Protein AF-A0A925JRZ3-F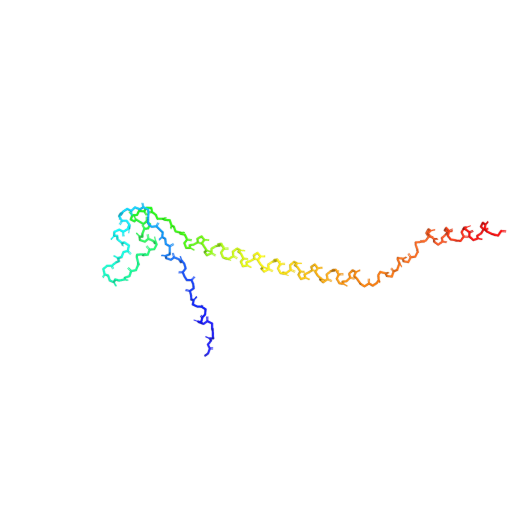1 (afdb_monomer)

Sequence (106 aa):
MPIVGIAGEVDFSNQYFPLSRQVSDRMRLPDGGTLTLEKAREIGPVFAWGSFVTVLINFLILAFIIFLLVRAMNRLTQRKAASPAIPPAPTKEEVLLTEIRDALRR

Foldseek 3Di:
DDPVCPVPPLDLQQDKAQPDPQLVVPQQPPVRDGDRPVNSVVRHDIGSCSVVVVVVVVVVVVVVVVVVVVVVVVVVVVVVVPPPPPPPDQDPVSVVVVVVVVVVVD

Structure (mmCIF, N/CA/C/O backbone):
data_AF-A0A925JRZ3-F1
#
_entry.id   AF-A0A925JRZ3-F1
#
loop_
_atom_site.group_PDB
_atom_site.id
_atom_site.type_symbol
_atom_site.label_atom_id
_atom_site.label_alt_id
_atom_site.label_comp_id
_atom_site.label_asym_id
_atom_site.label_entity_id
_atom_site.label_seq_id
_atom_site.pdbx_PDB_ins_code
_atom_site.Cartn_x
_atom_site.Cartn_y
_atom_site.Cartn_z
_atom_site.occupancy
_atom_site.B_iso_or_equiv
_atom_site.auth_seq_id
_atom_site.auth_comp_id
_atom_site.auth_asym_id
_atom_site.auth_atom_id
_atom_site.pdbx_PDB_model_num
ATOM 1 N N . MET A 1 1 ? 5.264 -28.169 6.926 1.00 65.50 1 MET A N 1
ATOM 2 C CA . MET A 1 1 ? 4.046 -27.338 6.826 1.00 65.50 1 MET A CA 1
ATOM 3 C C . MET A 1 1 ? 4.411 -25.906 7.184 1.00 65.50 1 MET A C 1
ATOM 5 O O . MET A 1 1 ? 4.683 -25.652 8.351 1.00 65.50 1 MET A O 1
ATOM 9 N N . PRO A 1 2 ? 4.471 -24.996 6.204 1.00 54.69 2 PRO A N 1
ATOM 10 C CA . PRO A 1 2 ? 3.870 -23.692 6.457 1.00 54.69 2 PRO A CA 1
ATOM 11 C C . PRO A 1 2 ? 3.077 -23.209 5.238 1.00 54.69 2 PRO A C 1
ATOM 13 O O . PRO A 1 2 ? 3.594 -23.058 4.137 1.00 54.69 2 PRO A O 1
ATOM 16 N N . ILE A 1 3 ? 1.801 -22.929 5.471 1.00 60.16 3 ILE A N 1
ATOM 17 C CA . ILE A 1 3 ? 0.786 -22.496 4.495 1.00 60.16 3 ILE A CA 1
ATOM 18 C C . ILE A 1 3 ? 1.015 -21.020 4.074 1.00 60.16 3 ILE A C 1
ATOM 20 O O . ILE A 1 3 ? 0.189 -20.394 3.425 1.00 60.16 3 ILE A O 1
ATOM 24 N N . VAL A 1 4 ? 2.171 -20.444 4.419 1.00 53.97 4 VAL A N 1
ATOM 25 C CA . VAL A 1 4 ? 2.501 -19.028 4.190 1.00 53.97 4 VAL A CA 1
ATOM 26 C C . VAL A 1 4 ? 2.970 -18.770 2.747 1.00 53.97 4 VAL A C 1
ATOM 28 O O . VAL A 1 4 ? 2.966 -17.632 2.304 1.00 53.97 4 VAL A O 1
ATOM 31 N N . GLY A 1 5 ? 3.298 -19.813 1.973 1.00 46.81 5 GLY A N 1
ATOM 32 C CA . GLY A 1 5 ? 3.753 -19.682 0.579 1.00 46.81 5 GLY A CA 1
ATOM 33 C C . GLY A 1 5 ? 2.655 -19.606 -0.493 1.00 46.81 5 GLY A C 1
ATOM 34 O O . GLY A 1 5 ? 2.981 -19.532 -1.671 1.00 46.81 5 GLY A O 1
ATOM 35 N N . ILE A 1 6 ? 1.367 -19.666 -0.128 1.00 52.44 6 ILE A N 1
ATOM 36 C CA . ILE A 1 6 ? 0.256 -19.657 -1.108 1.00 52.44 6 ILE A CA 1
ATOM 37 C C . ILE A 1 6 ? -0.182 -18.225 -1.465 1.00 52.44 6 ILE A C 1
ATOM 39 O O . ILE A 1 6 ? -0.755 -17.994 -2.528 1.00 52.44 6 ILE A O 1
ATOM 43 N N . ALA A 1 7 ? 0.145 -17.238 -0.630 1.00 54.50 7 ALA A N 1
ATOM 44 C CA . ALA A 1 7 ? 0.070 -15.831 -1.002 1.00 54.50 7 ALA A CA 1
ATOM 45 C C . ALA A 1 7 ? 1.421 -15.456 -1.613 1.00 54.50 7 ALA A C 1
ATOM 47 O O . ALA A 1 7 ? 2.325 -15.036 -0.897 1.00 54.50 7 ALA A O 1
ATOM 48 N N . GLY A 1 8 ? 1.567 -15.737 -2.911 1.00 49.97 8 GLY A N 1
ATOM 49 C CA . GLY A 1 8 ? 2.794 -15.537 -3.675 1.00 49.97 8 GLY A CA 1
ATOM 50 C C . GLY A 1 8 ? 3.495 -14.232 -3.320 1.00 49.97 8 GLY A C 1
ATOM 51 O O . GLY A 1 8 ? 2.842 -13.215 -3.105 1.00 49.97 8 GLY A O 1
ATOM 52 N N . GLU A 1 9 ? 4.817 -14.298 -3.235 1.00 60.12 9 GLU A N 1
ATOM 53 C CA . GLU A 1 9 ? 5.713 -13.161 -3.072 1.00 60.12 9 GLU A CA 1
ATOM 54 C C . GLU A 1 9 ? 5.342 -12.096 -4.111 1.00 60.12 9 GLU A C 1
ATOM 56 O O . GLU A 1 9 ? 5.678 -12.198 -5.291 1.00 60.12 9 GLU A O 1
ATOM 61 N N . VAL A 1 10 ? 4.521 -11.128 -3.696 1.00 64.44 10 VAL A N 1
ATOM 62 C CA . VAL A 1 10 ? 4.054 -10.057 -4.567 1.00 64.44 10 VAL A CA 1
ATOM 63 C C . VAL A 1 10 ? 5.212 -9.072 -4.704 1.00 64.44 10 VAL A C 1
ATOM 65 O O . VAL A 1 10 ? 5.263 -8.041 -4.035 1.00 64.44 10 VAL A O 1
ATOM 68 N N . ASP A 1 11 ? 6.188 -9.440 -5.530 1.00 71.75 11 ASP A N 1
ATOM 69 C CA . ASP A 1 11 ? 7.375 -8.639 -5.786 1.00 71.75 11 ASP A CA 1
ATOM 70 C C . ASP A 1 11 ? 7.123 -7.670 -6.947 1.00 71.75 11 ASP A C 1
ATOM 72 O O . ASP A 1 11 ? 7.212 -8.002 -8.131 1.00 71.75 11 ASP A O 1
ATOM 76 N N . PHE A 1 12 ? 6.787 -6.433 -6.589 1.00 75.19 12 PHE A N 1
ATOM 77 C CA . PHE A 1 12 ? 6.673 -5.325 -7.534 1.00 75.19 12 PHE A CA 1
ATOM 78 C C . PHE A 1 12 ? 8.013 -4.607 -7.762 1.00 75.19 12 PHE A C 1
ATOM 80 O O . PHE A 1 12 ? 8.067 -3.639 -8.520 1.00 75.19 12 PHE A O 1
ATOM 87 N N . SER A 1 13 ? 9.112 -5.051 -7.140 1.00 76.50 13 SER A N 1
ATOM 88 C CA . SER A 1 13 ? 10.400 -4.351 -7.178 1.00 76.50 13 SER A CA 1
ATOM 89 C C . SER A 1 13 ? 10.954 -4.213 -8.590 1.00 76.50 13 SER A C 1
ATOM 91 O O . SER A 1 13 ? 11.585 -3.210 -8.890 1.00 76.50 13 SER A O 1
ATOM 93 N N . ASN A 1 14 ? 10.661 -5.157 -9.491 1.00 76.94 14 ASN A N 1
ATOM 94 C CA . ASN A 1 14 ? 11.163 -5.129 -10.865 1.00 76.94 14 ASN A CA 1
ATOM 95 C C . ASN A 1 14 ? 10.151 -4.610 -11.905 1.00 76.94 14 ASN A C 1
ATOM 97 O O . ASN A 1 14 ? 10.327 -4.817 -13.105 1.00 76.94 14 ASN A O 1
ATOM 101 N N . GLN A 1 15 ? 9.089 -3.926 -11.463 1.00 83.12 15 GLN A N 1
ATOM 102 C CA . GLN A 1 15 ? 8.091 -3.327 -12.349 1.00 83.12 15 GLN A CA 1
ATOM 103 C C . GLN A 1 15 ? 8.393 -1.854 -12.621 1.00 83.12 15 GLN A C 1
ATOM 105 O O . GLN A 1 15 ? 8.296 -0.981 -11.752 1.00 83.12 15 GLN A O 1
ATOM 110 N N . TYR A 1 16 ? 8.734 -1.571 -13.871 1.00 81.75 16 TYR A N 1
ATOM 111 C CA . TYR A 1 16 ? 8.999 -0.226 -14.349 1.00 81.75 16 TYR A CA 1
ATOM 112 C C . TYR A 1 16 ? 8.542 -0.063 -15.792 1.00 81.75 16 TYR A C 1
ATOM 114 O O . TYR A 1 16 ? 8.421 -1.025 -16.548 1.00 81.75 16 TYR A O 1
ATOM 122 N N . PHE A 1 17 ? 8.283 1.184 -16.164 1.00 83.62 17 PHE A N 1
ATOM 123 C CA . PHE A 1 17 ? 7.968 1.575 -17.524 1.00 83.62 17 PHE A CA 1
ATOM 124 C C . PHE A 1 17 ? 9.188 2.287 -18.132 1.00 83.62 17 PHE A C 1
ATOM 126 O O . PHE A 1 17 ? 9.626 3.307 -17.585 1.00 83.62 17 PHE A O 1
ATOM 133 N N . PRO A 1 18 ? 9.788 1.762 -19.212 1.00 83.75 18 PRO A N 1
ATOM 134 C CA . PRO A 1 18 ? 10.935 2.397 -19.848 1.00 83.75 18 PRO A CA 1
ATOM 135 C C . PRO A 1 18 ? 10.502 3.658 -20.601 1.00 83.75 18 PRO A C 1
ATOM 137 O O . PRO A 1 18 ? 9.542 3.625 -21.367 1.00 83.75 18 PRO A O 1
ATOM 140 N N . LEU A 1 19 ? 11.216 4.771 -20.406 1.00 83.12 19 LEU A N 1
ATOM 141 C CA . LEU A 1 19 ? 10.906 6.042 -21.076 1.00 83.12 19 LEU A CA 1
ATOM 142 C C . LEU A 1 19 ? 11.828 6.328 -22.270 1.00 83.12 19 LEU A C 1
ATOM 144 O O . LEU A 1 19 ? 11.549 7.233 -23.054 1.00 83.12 19 LEU A O 1
ATOM 148 N N . SER A 1 20 ? 12.915 5.568 -22.432 1.00 78.25 20 SER A N 1
ATOM 149 C CA . SER A 1 20 ? 13.841 5.694 -23.559 1.00 78.25 20 SER A CA 1
ATOM 150 C C . SER A 1 20 ? 13.850 4.437 -24.431 1.00 78.25 20 SER A C 1
ATOM 152 O O . SER A 1 20 ? 13.804 3.317 -23.919 1.00 78.25 20 SER A O 1
ATOM 154 N N . ARG A 1 21 ? 13.986 4.621 -25.756 1.00 73.88 21 ARG A N 1
ATOM 155 C CA . ARG A 1 21 ? 14.100 3.509 -26.724 1.00 73.88 21 ARG A CA 1
ATOM 156 C C . ARG A 1 21 ? 15.256 2.561 -26.395 1.00 73.88 21 ARG A C 1
ATOM 158 O O . ARG A 1 21 ? 15.118 1.358 -26.543 1.00 73.88 21 ARG A O 1
ATOM 165 N N . GLN A 1 22 ? 16.357 3.093 -25.860 1.00 73.81 22 GLN A N 1
ATOM 166 C CA . GLN A 1 22 ? 17.520 2.292 -25.464 1.00 73.81 22 GLN A CA 1
ATOM 167 C C . GLN A 1 22 ? 17.209 1.293 -24.341 1.00 73.81 22 GLN A C 1
ATOM 169 O O . GLN A 1 22 ? 17.777 0.203 -24.324 1.00 73.81 22 GLN A O 1
ATOM 174 N N . VAL A 1 23 ? 16.305 1.640 -23.419 1.00 71.75 23 VAL A N 1
ATOM 175 C CA . VAL A 1 23 ? 15.852 0.722 -22.365 1.00 71.75 23 VAL A CA 1
ATOM 176 C C . VAL A 1 23 ? 14.783 -0.228 -22.909 1.00 71.75 23 VAL A C 1
ATOM 178 O O . VAL A 1 23 ? 14.814 -1.410 -22.586 1.00 71.75 23 VAL A O 1
ATOM 181 N N . SER A 1 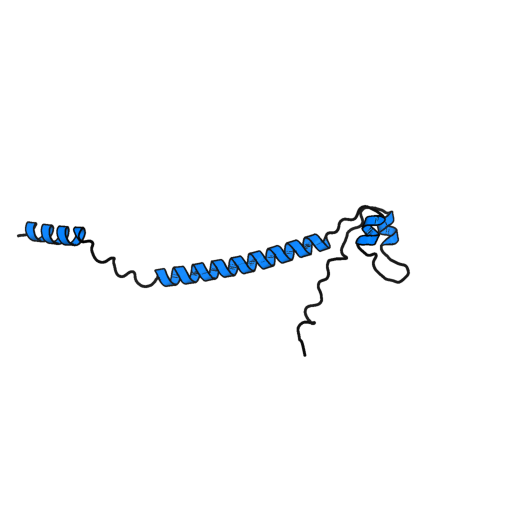24 ? 13.877 0.246 -23.772 1.00 71.62 24 SER A N 1
ATOM 182 C CA . SER A 1 24 ? 12.839 -0.584 -24.408 1.00 71.62 24 SER A CA 1
ATOM 183 C C . SER A 1 24 ? 13.435 -1.734 -25.225 1.00 71.62 24 SER A C 1
ATOM 185 O O . SER A 1 24 ? 13.024 -2.882 -25.068 1.00 71.62 24 SER A O 1
ATOM 187 N N . ASP A 1 25 ? 14.444 -1.436 -26.043 1.00 73.19 25 ASP A N 1
ATOM 188 C CA . ASP A 1 25 ? 15.083 -2.405 -26.940 1.00 73.19 25 ASP A CA 1
ATOM 189 C C . ASP A 1 25 ? 15.923 -3.438 -26.170 1.00 73.19 25 ASP A C 1
ATOM 191 O O . ASP A 1 25 ? 16.129 -4.555 -26.639 1.00 73.19 25 ASP A O 1
ATOM 195 N N . ARG A 1 26 ? 16.381 -3.087 -24.960 1.00 70.25 26 ARG A N 1
ATOM 196 C CA . ARG A 1 26 ? 17.150 -3.968 -24.063 1.00 70.25 26 ARG A CA 1
ATOM 197 C C . ARG A 1 26 ? 16.330 -4.556 -22.914 1.00 70.25 26 ARG A C 1
ATOM 199 O O . ARG A 1 26 ? 16.887 -5.238 -22.056 1.00 70.25 26 ARG A O 1
ATOM 206 N N . MET A 1 27 ? 15.018 -4.318 -22.898 1.00 66.56 27 MET A N 1
ATOM 207 C CA . MET A 1 27 ? 14.110 -4.775 -21.841 1.00 66.56 27 MET A CA 1
ATOM 208 C C . MET A 1 27 ? 14.043 -6.308 -21.764 1.00 66.56 27 MET A C 1
ATOM 210 O O . MET A 1 27 ? 13.896 -6.875 -20.679 1.00 66.56 27 MET A O 1
ATOM 214 N N . ARG A 1 28 ? 14.156 -6.981 -22.916 1.00 66.12 28 ARG A N 1
ATOM 215 C CA . ARG A 1 28 ? 14.159 -8.440 -23.024 1.00 66.12 28 ARG A CA 1
ATOM 216 C C . ARG A 1 28 ? 15.587 -8.921 -23.229 1.00 66.12 28 ARG A C 1
ATOM 218 O O . ARG A 1 28 ? 16.186 -8.658 -24.270 1.00 66.12 28 ARG A O 1
ATOM 225 N N . LEU A 1 29 ? 16.130 -9.611 -22.230 1.00 63.44 29 LEU A N 1
ATOM 226 C CA . LEU A 1 29 ? 17.456 -10.203 -22.342 1.00 63.44 29 LEU A CA 1
ATOM 227 C C . LEU A 1 29 ? 17.371 -11.400 -23.309 1.00 63.44 29 LEU A C 1
ATOM 229 O O . LEU A 1 29 ? 16.334 -12.073 -23.337 1.00 63.44 29 LEU A O 1
ATOM 233 N N . PRO A 1 30 ? 18.434 -11.697 -24.081 1.00 60.56 30 PRO A N 1
ATOM 234 C CA . PRO A 1 30 ? 18.489 -12.869 -24.964 1.00 60.56 30 PRO A CA 1
ATOM 235 C C . PRO A 1 30 ? 18.171 -14.190 -24.244 1.00 60.56 30 PRO A C 1
ATOM 237 O O . PRO A 1 30 ? 17.631 -15.109 -24.851 1.00 60.56 30 PRO A O 1
ATOM 240 N N . ASP A 1 31 ? 18.421 -14.238 -22.935 1.00 59.22 31 ASP A N 1
ATOM 241 C CA . ASP A 1 31 ? 18.256 -15.411 -22.071 1.00 59.22 31 ASP A CA 1
ATOM 242 C C . ASP A 1 31 ? 16.826 -15.575 -21.513 1.00 59.22 31 ASP A C 1
ATOM 244 O O . ASP A 1 31 ? 16.576 -16.410 -20.647 1.00 59.22 31 ASP A O 1
ATOM 248 N N . GLY A 1 32 ? 15.868 -14.753 -21.960 1.00 55.91 32 GLY A N 1
ATOM 249 C CA . GLY A 1 32 ? 14.471 -14.801 -21.509 1.00 55.91 32 GLY A CA 1
ATOM 250 C C . GLY A 1 32 ? 14.193 -14.116 -20.163 1.00 55.91 32 GLY A C 1
ATOM 251 O O . GLY A 1 32 ? 13.038 -14.066 -19.743 1.00 55.91 32 GLY A O 1
ATOM 252 N N . GLY A 1 33 ? 15.215 -13.552 -19.510 1.00 62.28 33 GLY A N 1
ATOM 253 C CA . GLY A 1 33 ? 15.076 -12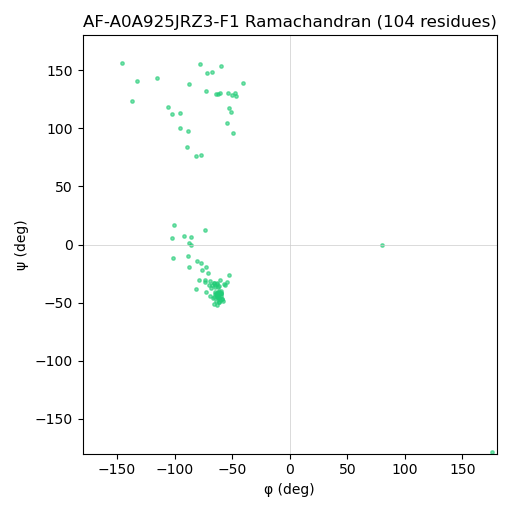.751 -18.289 1.00 62.28 33 GLY A CA 1
ATOM 254 C C . GLY A 1 33 ? 14.586 -11.317 -18.545 1.00 62.28 33 GLY A C 1
ATOM 255 O O . GLY A 1 33 ? 14.778 -10.759 -19.630 1.00 62.28 33 GLY A O 1
ATOM 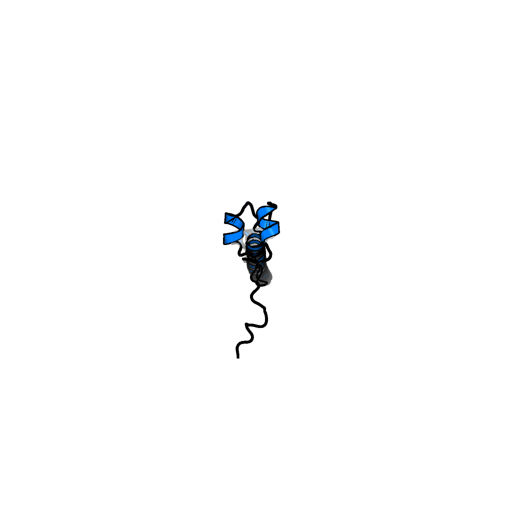256 N N . THR A 1 34 ? 13.964 -10.702 -17.535 1.00 59.81 34 THR A N 1
ATOM 257 C CA . THR A 1 34 ? 13.615 -9.272 -17.539 1.00 59.81 34 THR A CA 1
ATOM 258 C C . THR A 1 34 ? 14.782 -8.440 -17.015 1.00 59.81 34 THR A C 1
ATOM 260 O O . THR A 1 34 ? 15.457 -8.817 -16.056 1.00 59.81 34 THR A O 1
ATOM 263 N N . LEU A 1 35 ? 15.055 -7.306 -17.662 1.00 66.94 35 LEU A N 1
ATOM 264 C CA . LEU A 1 35 ? 16.125 -6.405 -17.244 1.00 66.94 35 LEU A CA 1
ATOM 265 C C . LEU A 1 35 ? 15.825 -5.885 -15.830 1.00 66.94 35 LEU A C 1
ATOM 267 O O . LEU A 1 35 ? 14.707 -5.443 -15.559 1.00 66.94 35 LEU A O 1
ATOM 271 N N . THR A 1 36 ? 16.793 -5.974 -14.915 1.00 75.69 36 THR A N 1
ATOM 272 C CA . THR A 1 36 ? 16.600 -5.492 -13.543 1.00 75.69 36 THR A CA 1
ATOM 273 C C . THR A 1 36 ? 16.466 -3.974 -13.520 1.00 75.69 36 THR A C 1
ATOM 275 O O . THR A 1 36 ? 17.068 -3.273 -14.337 1.00 75.69 36 THR A O 1
ATOM 278 N N . LEU A 1 37 ? 15.684 -3.453 -12.577 1.00 69.56 37 LEU A N 1
ATOM 279 C CA . LEU A 1 37 ? 15.386 -2.027 -12.456 1.00 69.56 37 LEU A CA 1
ATOM 280 C C . LEU A 1 37 ? 16.667 -1.188 -12.315 1.00 69.56 37 LEU A C 1
ATOM 282 O O . LEU A 1 37 ? 16.757 -0.094 -12.866 1.00 69.56 37 LEU A O 1
ATOM 286 N N . GLU A 1 38 ? 17.685 -1.734 -11.651 1.00 73.50 38 GLU A N 1
ATOM 287 C CA . GLU A 1 38 ? 19.011 -1.124 -11.512 1.00 73.50 38 GLU A CA 1
ATOM 288 C C . GLU A 1 38 ? 19.715 -0.955 -12.864 1.00 73.50 38 GLU A C 1
ATOM 290 O O . GLU A 1 38 ? 20.072 0.160 -13.237 1.00 73.50 38 GLU A O 1
ATOM 295 N N . LYS A 1 39 ? 19.810 -2.026 -13.661 1.00 74.81 39 LYS A N 1
ATOM 296 C CA . LYS A 1 39 ? 20.426 -1.974 -14.997 1.00 74.81 39 LYS A CA 1
ATOM 297 C C . LYS A 1 39 ? 19.629 -1.103 -15.967 1.00 74.81 39 LYS A C 1
ATOM 299 O O . LYS A 1 39 ? 20.199 -0.451 -16.835 1.00 74.81 39 LYS A O 1
ATOM 304 N N . ALA A 1 40 ? 18.307 -1.067 -15.822 1.00 73.56 40 ALA A N 1
ATOM 305 C CA . ALA A 1 40 ? 17.443 -0.231 -16.644 1.00 73.56 40 ALA A CA 1
ATOM 306 C C . ALA A 1 40 ? 17.636 1.268 -16.360 1.00 73.56 40 ALA A C 1
ATOM 308 O O . ALA A 1 40 ? 17.647 2.061 -17.299 1.00 73.56 40 ALA A O 1
ATOM 309 N N . ARG A 1 41 ? 17.850 1.645 -15.089 1.00 76.25 41 ARG A N 1
ATOM 310 C CA . ARG A 1 41 ? 18.165 3.025 -14.675 1.00 76.25 41 ARG A CA 1
ATOM 311 C C . ARG A 1 41 ? 19.507 3.518 -15.208 1.00 76.25 41 ARG A C 1
ATOM 313 O O . ARG A 1 41 ? 19.624 4.698 -15.520 1.00 76.25 41 ARG A O 1
ATOM 320 N N . GLU A 1 42 ? 20.501 2.640 -15.317 1.00 79.38 42 GLU A N 1
ATOM 321 C CA . GLU A 1 42 ? 21.823 2.995 -15.853 1.00 79.38 42 GLU A CA 1
ATOM 322 C C . GLU A 1 42 ? 21.793 3.276 -17.361 1.00 79.38 42 GLU A C 1
ATOM 324 O O . GLU A 1 42 ? 22.514 4.141 -17.852 1.00 79.38 42 GLU A O 1
ATOM 329 N N . ILE A 1 43 ? 20.944 2.560 -18.103 1.00 78.62 43 ILE A N 1
ATOM 330 C CA . ILE A 1 43 ? 20.817 2.707 -19.560 1.00 78.62 43 ILE A CA 1
ATOM 331 C C . ILE A 1 43 ? 19.984 3.944 -19.924 1.00 78.62 43 ILE A C 1
ATOM 333 O O . ILE A 1 43 ? 20.191 4.551 -20.975 1.00 78.62 43 ILE A O 1
ATOM 337 N N . GLY A 1 44 ? 19.028 4.337 -19.082 1.00 76.88 44 GLY A N 1
ATOM 338 C CA . GLY A 1 44 ? 18.230 5.527 -19.333 1.00 76.88 44 GLY A CA 1
ATOM 339 C C . GLY A 1 44 ? 17.115 5.770 -18.317 1.00 76.88 44 GLY A C 1
ATOM 340 O O . GLY A 1 44 ? 16.945 5.021 -17.357 1.00 76.88 44 GLY A O 1
ATOM 341 N N . PRO A 1 45 ? 16.322 6.835 -18.521 1.00 79.44 45 PRO A N 1
ATOM 342 C CA . PRO A 1 45 ? 15.223 7.167 -17.628 1.00 79.44 45 PRO A CA 1
ATOM 343 C C . PRO A 1 45 ? 14.148 6.070 -17.641 1.00 79.44 45 PRO A C 1
ATOM 345 O O . PRO A 1 45 ? 13.642 5.671 -18.695 1.00 79.44 45 PRO A O 1
ATOM 348 N N . VAL A 1 46 ? 13.766 5.616 -16.447 1.00 81.44 46 VAL A N 1
ATOM 349 C CA . VAL A 1 46 ? 12.714 4.615 -16.231 1.00 81.44 46 VAL A CA 1
ATOM 350 C C . VAL A 1 46 ? 11.757 5.065 -15.137 1.00 81.44 46 VAL A C 1
ATOM 352 O O . VAL A 1 46 ? 12.167 5.617 -14.116 1.00 81.44 46 VAL A O 1
ATOM 355 N N . PHE A 1 47 ? 10.468 4.803 -15.333 1.00 83.25 47 PHE A N 1
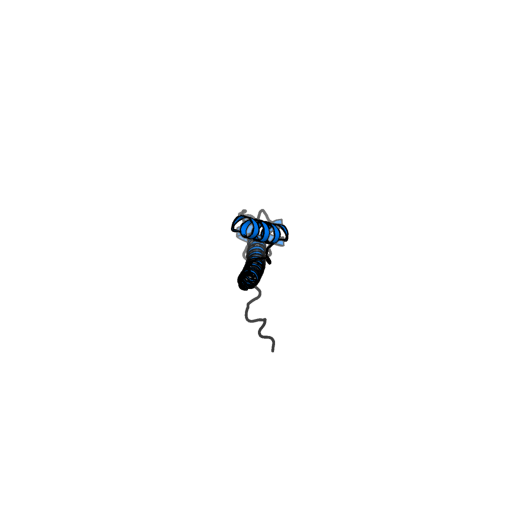ATOM 356 C CA . PHE A 1 47 ? 9.431 5.082 -14.348 1.00 83.25 47 PHE A CA 1
ATOM 357 C C . PHE A 1 47 ? 9.147 3.833 -13.506 1.00 83.25 47 PHE A C 1
ATOM 359 O O . PHE A 1 47 ? 8.450 2.914 -13.937 1.00 83.25 47 PHE A O 1
ATOM 366 N N . ALA A 1 48 ? 9.717 3.788 -12.302 1.00 83.75 48 ALA A N 1
ATOM 367 C CA . ALA A 1 48 ? 9.622 2.666 -11.366 1.00 83.75 48 ALA A CA 1
ATOM 368 C C . ALA A 1 48 ? 8.300 2.689 -10.574 1.00 83.75 48 ALA A C 1
ATOM 370 O O . ALA A 1 48 ? 8.266 3.092 -9.411 1.00 83.75 48 ALA A O 1
ATOM 371 N N . TRP A 1 49 ? 7.198 2.290 -11.206 1.00 84.31 49 TRP A N 1
ATOM 372 C CA . TRP A 1 49 ? 5.868 2.341 -10.589 1.00 84.31 49 TRP A CA 1
ATOM 373 C C . TRP A 1 49 ? 5.624 1.229 -9.563 1.00 84.31 49 TRP A C 1
ATOM 375 O O . TRP A 1 49 ? 4.799 1.403 -8.668 1.00 84.31 49 TRP A O 1
ATOM 385 N N . GLY A 1 50 ? 6.362 0.120 -9.641 1.00 84.19 50 GLY A N 1
ATOM 386 C CA . GLY A 1 50 ? 6.186 -0.997 -8.720 1.00 84.19 50 GLY A CA 1
ATOM 387 C C . GLY A 1 50 ? 6.446 -0.627 -7.257 1.00 84.19 50 GLY A C 1
ATOM 388 O O . GLY A 1 50 ? 5.616 -0.897 -6.395 1.00 84.19 50 GLY A O 1
ATOM 389 N N . SER A 1 51 ? 7.527 0.112 -6.976 1.00 82.69 51 SER A N 1
ATOM 390 C CA . SER A 1 51 ? 7.811 0.620 -5.621 1.00 82.69 51 SER A CA 1
ATOM 391 C C . SER A 1 51 ? 6.711 1.557 -5.106 1.00 82.69 51 SER A C 1
ATOM 393 O O . SER A 1 51 ? 6.314 1.469 -3.943 1.00 82.69 51 SER A O 1
ATOM 395 N N . PHE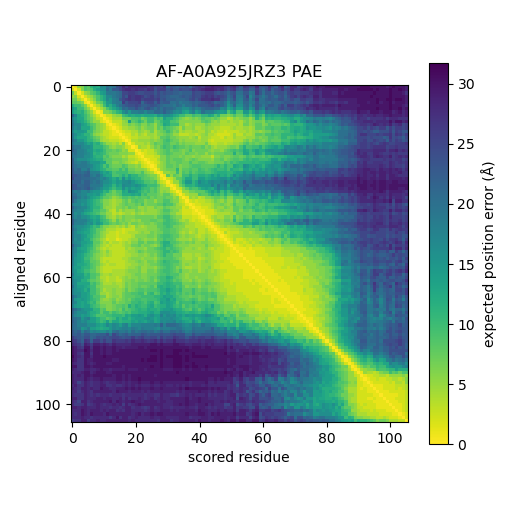 A 1 52 ? 6.173 2.415 -5.977 1.00 85.50 52 PHE A N 1
ATOM 396 C CA . PHE A 1 52 ? 5.074 3.310 -5.623 1.00 85.50 52 PHE A CA 1
ATOM 397 C C . PHE A 1 52 ? 3.810 2.530 -5.241 1.00 85.50 52 PHE A C 1
ATOM 399 O O . PHE A 1 52 ? 3.188 2.835 -4.226 1.00 85.50 52 PHE A O 1
ATOM 406 N N . VAL A 1 53 ? 3.462 1.490 -6.004 1.00 87.25 53 VAL A N 1
ATOM 407 C CA . VAL A 1 53 ? 2.312 0.628 -5.703 1.00 87.25 53 VAL A CA 1
ATOM 408 C C . VAL A 1 53 ? 2.517 -0.135 -4.398 1.00 87.25 53 VAL A C 1
ATOM 410 O O . VAL A 1 53 ? 1.593 -0.183 -3.590 1.00 87.25 53 VAL A O 1
ATOM 413 N N . THR A 1 54 ? 3.721 -0.641 -4.123 1.00 86.31 54 THR A N 1
ATOM 414 C CA . THR A 1 54 ? 4.038 -1.265 -2.829 1.00 86.31 54 THR A CA 1
ATOM 415 C C . THR A 1 54 ? 3.803 -0.301 -1.667 1.00 86.31 54 THR A C 1
ATOM 417 O O . THR A 1 54 ? 3.126 -0.648 -0.699 1.00 86.31 54 THR A O 1
ATOM 420 N N . VAL A 1 55 ? 4.316 0.931 -1.759 1.00 88.88 55 VAL A N 1
ATOM 421 C CA . VAL A 1 55 ? 4.122 1.952 -0.716 1.00 88.88 55 VAL A CA 1
ATOM 422 C C . VAL A 1 55 ? 2.643 2.319 -0.573 1.00 88.88 55 VAL A C 1
ATOM 424 O O . VAL A 1 55 ? 2.148 2.419 0.548 1.00 88.88 55 VAL A O 1
ATOM 427 N N . LEU A 1 56 ? 1.919 2.464 -1.684 1.00 91.25 56 LEU A N 1
ATOM 428 C CA . LEU A 1 56 ? 0.490 2.767 -1.690 1.00 91.25 56 LEU A CA 1
ATOM 429 C C . LEU A 1 56 ? -0.333 1.657 -1.022 1.00 91.25 56 LEU A C 1
ATOM 431 O O . LEU A 1 56 ? -1.185 1.947 -0.184 1.00 91.25 56 LEU A O 1
ATOM 435 N N . ILE A 1 57 ? -0.063 0.392 -1.351 1.00 89.44 57 ILE A N 1
ATOM 436 C CA . ILE A 1 57 ? -0.726 -0.765 -0.738 1.00 89.44 57 ILE A CA 1
ATOM 437 C C . ILE A 1 57 ? -0.433 -0.802 0.763 1.00 89.44 57 ILE A C 1
ATOM 439 O O . ILE A 1 57 ? -1.362 -0.926 1.558 1.00 89.44 57 ILE A O 1
ATOM 443 N N . ASN A 1 58 ? 0.825 -0.618 1.169 1.00 89.81 58 ASN A N 1
ATOM 444 C CA . ASN A 1 58 ? 1.200 -0.578 2.584 1.00 89.81 58 ASN A CA 1
ATOM 445 C C . ASN A 1 58 ? 0.477 0.544 3.338 1.00 89.81 58 ASN A C 1
ATOM 447 O O . ASN A 1 58 ? -0.031 0.325 4.438 1.00 89.81 58 ASN A O 1
ATOM 451 N N . PHE A 1 59 ? 0.384 1.731 2.737 1.00 93.44 59 PHE A N 1
ATOM 452 C CA . PHE A 1 59 ? -0.350 2.855 3.305 1.00 93.44 59 PHE A CA 1
ATOM 453 C C . PHE A 1 59 ? -1.843 2.543 3.463 1.00 93.44 59 PHE A C 1
ATOM 455 O O . PHE A 1 59 ? -2.404 2.792 4.529 1.00 93.44 59 PHE A O 1
ATOM 462 N N . LEU A 1 60 ? -2.482 1.952 2.447 1.00 94.88 60 LEU A N 1
ATOM 463 C CA . LEU A 1 60 ? -3.893 1.561 2.508 1.00 94.88 60 LEU A CA 1
ATOM 464 C C . LEU A 1 60 ? -4.149 0.488 3.570 1.00 94.88 60 LEU A C 1
ATOM 466 O O . LEU A 1 60 ? -5.118 0.601 4.320 1.00 94.88 60 LEU A O 1
ATOM 470 N N . ILE A 1 61 ? -3.278 -0.519 3.676 1.00 93.56 61 ILE A N 1
ATOM 471 C CA . ILE A 1 61 ? -3.369 -1.560 4.708 1.00 93.56 61 ILE A CA 1
ATOM 472 C C . ILE A 1 61 ? -3.248 -0.930 6.099 1.00 93.56 61 ILE A C 1
ATOM 474 O O . ILE A 1 61 ? -4.093 -1.176 6.960 1.00 93.56 61 ILE A O 1
ATOM 478 N N . LEU A 1 62 ? -2.242 -0.081 6.323 1.00 93.00 62 LEU A N 1
ATOM 479 C CA . LEU A 1 62 ? -2.034 0.577 7.612 1.00 93.00 62 LEU A CA 1
ATOM 480 C C . LEU A 1 62 ? -3.208 1.498 7.974 1.00 93.00 62 LEU A C 1
ATOM 482 O O . LEU A 1 62 ? -3.715 1.439 9.095 1.00 93.00 62 LEU A O 1
ATOM 486 N N . ALA A 1 63 ? -3.681 2.304 7.022 1.00 95.62 63 ALA A N 1
ATOM 487 C CA . ALA A 1 63 ? -4.844 3.166 7.200 1.00 95.62 63 ALA A CA 1
ATOM 488 C C . ALA A 1 63 ? -6.101 2.352 7.538 1.00 95.62 63 ALA A C 1
ATOM 490 O O . ALA A 1 63 ? -6.852 2.725 8.439 1.00 95.62 63 ALA A O 1
ATOM 491 N N . PHE A 1 64 ? -6.309 1.213 6.873 1.00 95.81 64 PHE A N 1
ATOM 492 C CA . PHE A 1 64 ? -7.430 0.317 7.141 1.00 95.81 64 PHE A CA 1
ATOM 493 C C . PHE A 1 64 ? -7.355 -0.309 8.541 1.00 95.81 64 PHE A C 1
ATOM 495 O O . PHE A 1 64 ? -8.359 -0.331 9.256 1.00 95.81 64 PHE A O 1
ATOM 502 N N . ILE A 1 65 ? -6.171 -0.753 8.976 1.00 95.31 65 ILE A N 1
ATOM 503 C CA . ILE A 1 65 ? -5.951 -1.291 10.328 1.00 95.31 65 ILE A CA 1
ATOM 504 C C . ILE A 1 65 ? -6.251 -0.225 11.389 1.00 95.31 65 ILE A C 1
ATOM 506 O O . ILE A 1 65 ? -7.013 -0.484 12.324 1.00 95.31 65 ILE A O 1
ATOM 510 N N . ILE A 1 66 ? -5.706 0.986 11.236 1.00 94.62 66 ILE A N 1
ATOM 511 C CA . ILE A 1 66 ? -5.945 2.096 12.171 1.00 94.62 66 ILE A CA 1
ATOM 512 C C . ILE A 1 66 ? -7.430 2.477 12.180 1.00 94.62 66 ILE A C 1
ATOM 514 O O . ILE A 1 66 ? -8.011 2.666 13.248 1.00 94.62 66 ILE A O 1
ATOM 518 N N . PHE A 1 67 ? -8.079 2.528 11.015 1.00 95.06 67 PHE A N 1
ATOM 519 C CA . PHE A 1 67 ? -9.510 2.801 10.904 1.00 95.06 67 PHE A CA 1
ATOM 520 C C . PHE A 1 67 ? -10.355 1.777 11.669 1.00 95.06 67 PHE A C 1
ATOM 522 O O . PHE A 1 67 ? -11.251 2.159 12.425 1.00 95.06 67 PHE A O 1
ATOM 529 N N . LEU A 1 68 ? -10.069 0.481 11.514 1.00 93.56 68 LEU A N 1
ATOM 530 C CA . LEU A 1 68 ? -10.762 -0.571 12.258 1.00 93.56 68 LEU A CA 1
ATOM 531 C C . LEU A 1 68 ? -10.535 -0.445 13.766 1.00 93.56 68 LEU A C 1
ATOM 533 O O . LEU A 1 68 ? -11.489 -0.599 14.531 1.00 93.56 68 LEU A O 1
ATOM 537 N N . LEU A 1 69 ? -9.314 -0.117 14.193 1.00 92.00 69 LEU A N 1
ATOM 538 C CA . LEU A 1 69 ? -8.974 0.075 15.601 1.00 92.00 69 LEU A CA 1
ATOM 539 C C . LEU A 1 69 ? -9.740 1.259 16.207 1.00 92.00 69 LEU A C 1
ATOM 541 O O . LEU A 1 69 ? -10.407 1.098 17.230 1.00 92.00 69 LEU A O 1
ATOM 545 N N . VAL A 1 70 ? -9.744 2.417 15.542 1.00 92.06 70 VAL A N 1
ATOM 546 C CA . VAL A 1 70 ? -10.500 3.605 15.977 1.00 92.06 70 VAL A CA 1
ATOM 547 C C . VAL A 1 70 ? -12.003 3.326 15.980 1.00 92.06 70 VAL A C 1
ATOM 549 O O . VAL A 1 70 ? -12.700 3.671 16.935 1.00 92.06 70 VAL A O 1
ATOM 552 N N . ARG A 1 71 ? -12.526 2.643 14.954 1.00 88.81 71 ARG A N 1
ATOM 553 C CA . ARG A 1 71 ? -13.940 2.248 14.885 1.00 88.81 71 ARG A CA 1
ATOM 554 C C . ARG A 1 71 ? -14.321 1.312 16.032 1.00 88.81 71 ARG A C 1
ATOM 556 O O . ARG A 1 71 ? -15.396 1.473 16.614 1.00 88.81 71 ARG A O 1
ATOM 563 N N . ALA A 1 72 ? -13.469 0.345 16.364 1.00 88.50 72 ALA A N 1
ATOM 564 C CA . ALA A 1 72 ? -13.685 -0.571 17.478 1.00 88.50 72 ALA A CA 1
ATOM 565 C C . ALA A 1 72 ? -13.659 0.168 18.823 1.00 88.50 72 ALA A C 1
ATOM 567 O O . ALA A 1 72 ? -14.571 -0.013 19.631 1.00 88.50 72 ALA A O 1
ATOM 568 N N . MET A 1 73 ? -12.682 1.055 19.033 1.00 87.62 73 MET A N 1
ATOM 569 C CA . MET A 1 73 ? -12.591 1.881 20.239 1.00 87.62 73 MET A CA 1
ATOM 570 C C . MET A 1 73 ? -13.811 2.791 20.402 1.00 87.62 73 MET A C 1
ATOM 572 O O . MET A 1 73 ? -14.442 2.775 21.457 1.00 87.62 73 MET A O 1
ATOM 576 N N . ASN A 1 74 ? -14.223 3.502 19.349 1.00 88.25 74 ASN A N 1
ATOM 577 C CA . ASN A 1 74 ? -15.422 4.342 19.385 1.00 88.25 74 ASN A CA 1
ATOM 578 C C . ASN A 1 74 ? -16.681 3.526 19.711 1.00 88.25 74 ASN A C 1
ATOM 580 O O . ASN A 1 74 ? -17.506 3.959 20.514 1.00 88.25 74 ASN A O 1
ATOM 584 N N . ARG A 1 75 ? -16.822 2.313 19.158 1.00 82.06 75 ARG A N 1
ATOM 585 C CA . ARG A 1 75 ? -17.958 1.424 19.454 1.00 82.06 75 ARG A CA 1
ATOM 586 C C . ARG A 1 75 ? -17.980 0.961 20.916 1.00 82.06 75 ARG A C 1
ATOM 588 O O . ARG A 1 75 ? -19.061 0.824 21.487 1.00 82.06 75 ARG A O 1
ATOM 595 N N . LEU A 1 76 ? -16.820 0.714 21.523 1.00 78.19 76 LEU A N 1
ATOM 596 C CA . LEU A 1 76 ? -16.708 0.315 22.930 1.00 78.19 76 LEU A CA 1
ATOM 597 C C . LEU A 1 76 ? -16.992 1.483 23.884 1.00 78.19 76 LEU A C 1
ATOM 599 O O . LEU A 1 76 ? -17.720 1.303 24.861 1.00 78.19 76 LEU A O 1
ATOM 603 N N . THR A 1 77 ? -16.496 2.681 23.576 1.00 73.19 77 THR A N 1
ATOM 604 C CA . THR A 1 77 ? -16.774 3.899 24.353 1.00 73.19 77 THR A CA 1
ATOM 60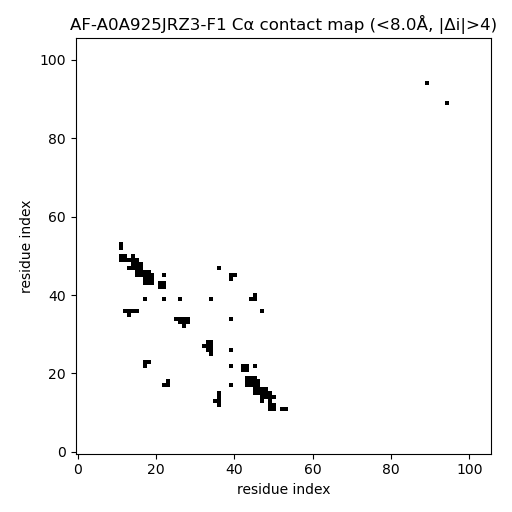5 C C . THR A 1 77 ? -18.263 4.250 24.331 1.00 73.19 77 THR A C 1
ATOM 607 O O . THR A 1 77 ? -18.848 4.498 25.382 1.00 73.19 77 THR A O 1
ATOM 610 N N . GLN A 1 78 ? -18.913 4.167 23.167 1.00 67.69 78 GLN A N 1
ATOM 611 C CA . GLN A 1 78 ? -20.360 4.391 23.034 1.00 67.69 78 GLN A CA 1
ATOM 612 C C . GLN A 1 78 ? -21.190 3.376 23.835 1.00 67.69 78 GLN A C 1
ATOM 614 O O . GLN A 1 78 ? -22.195 3.729 24.444 1.00 67.69 78 GLN A O 1
ATOM 619 N N . ARG A 1 79 ? -20.749 2.113 23.913 1.00 62.28 79 ARG A N 1
ATOM 620 C CA . ARG A 1 79 ? -21.411 1.094 24.745 1.00 62.28 79 ARG A CA 1
ATOM 621 C C . ARG A 1 79 ? -21.251 1.334 26.246 1.00 62.28 79 AR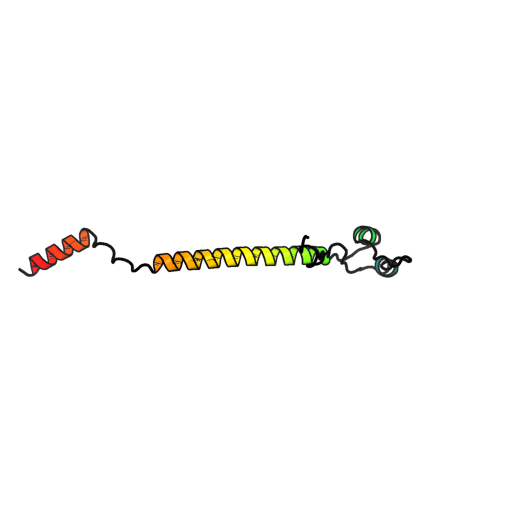G A C 1
ATOM 623 O O . ARG A 1 79 ? -22.163 0.999 26.990 1.00 62.28 79 ARG A O 1
ATOM 630 N N . LYS A 1 80 ? -20.142 1.931 26.693 1.00 58.81 80 LYS A N 1
ATOM 631 C CA . LYS A 1 80 ? -19.976 2.356 28.095 1.00 58.81 80 LYS A CA 1
ATOM 632 C C . LYS A 1 80 ? -20.805 3.597 28.440 1.00 58.81 80 LYS A C 1
ATOM 634 O O . LYS A 1 80 ? -21.296 3.680 29.558 1.00 58.81 80 LYS A O 1
ATOM 639 N N . ALA A 1 81 ? -21.011 4.509 27.490 1.00 59.50 81 ALA A N 1
ATOM 640 C CA . ALA A 1 81 ? -21.896 5.666 27.659 1.00 59.50 81 ALA A CA 1
ATOM 641 C C . ALA A 1 81 ? -23.396 5.301 27.648 1.00 59.50 81 ALA A C 1
ATOM 643 O O . ALA A 1 81 ? -24.214 6.068 28.140 1.00 59.50 81 ALA A O 1
ATOM 644 N N . ALA A 1 82 ? -23.749 4.126 27.115 1.00 58.19 82 ALA A N 1
ATOM 645 C CA . ALA A 1 82 ? -25.108 3.581 27.109 1.00 58.19 82 ALA A CA 1
ATOM 646 C C . ALA A 1 82 ? -25.431 2.684 28.321 1.00 58.19 82 ALA A C 1
ATOM 648 O O . ALA A 1 82 ? -26.496 2.067 28.355 1.00 58.19 82 ALA A O 1
ATOM 649 N N . SER A 1 83 ? -24.545 2.602 29.323 1.00 54.84 83 SER A N 1
ATOM 650 C CA . SER A 1 83 ? -25.008 2.226 30.662 1.00 54.84 83 SER A CA 1
ATOM 651 C C . SER A 1 83 ? -26.017 3.299 31.072 1.00 54.84 83 SER A C 1
ATOM 653 O O . SER A 1 83 ? -25.686 4.470 30.873 1.00 54.84 83 SER A O 1
ATOM 655 N N . PRO A 1 84 ? -27.229 2.960 31.557 1.00 55.81 84 PRO A N 1
ATOM 656 C CA . PRO A 1 84 ? -28.218 3.968 31.910 1.00 55.81 84 PRO A CA 1
ATOM 657 C C . PRO A 1 84 ? -27.518 4.956 32.825 1.00 55.81 84 PRO A C 1
ATOM 659 O O . PRO A 1 84 ? -27.028 4.565 33.887 1.00 55.81 84 PRO A O 1
ATOM 662 N N . ALA A 1 85 ? -27.368 6.194 32.347 1.00 59.47 85 ALA A N 1
ATOM 663 C CA . ALA A 1 85 ? -26.871 7.273 33.165 1.00 59.47 85 ALA A CA 1
ATOM 664 C C . ALA A 1 85 ? -27.800 7.278 34.371 1.00 59.47 85 ALA A C 1
ATOM 666 O O . ALA A 1 85 ? -28.973 7.632 34.254 1.00 59.47 85 ALA A O 1
ATOM 667 N N . ILE A 1 86 ? -27.302 6.769 35.500 1.00 58.12 86 ILE A N 1
ATOM 668 C CA . ILE A 1 86 ? -27.934 7.005 36.783 1.00 58.12 86 ILE A CA 1
ATOM 669 C C . ILE A 1 86 ? -28.039 8.526 36.793 1.00 58.12 86 ILE A C 1
ATOM 671 O O . ILE A 1 86 ? -26.993 9.167 36.611 1.00 58.12 86 ILE A O 1
ATOM 675 N N . PRO A 1 87 ? -29.259 9.097 36.832 1.00 63.00 87 PRO A N 1
ATOM 676 C CA . PRO A 1 87 ? -29.414 10.539 36.792 1.00 63.00 87 PRO A CA 1
ATOM 677 C C . PRO A 1 87 ? -28.423 11.108 37.806 1.00 63.00 87 PRO A C 1
ATOM 679 O O . PRO A 1 87 ? -28.320 10.532 38.899 1.00 63.00 87 PRO A O 1
ATOM 682 N N . PRO A 1 88 ? -27.605 12.103 37.410 1.00 63.25 88 PRO A N 1
ATOM 683 C CA . PRO A 1 88 ? -26.558 12.623 38.275 1.00 63.25 88 PRO A CA 1
ATOM 684 C C . PRO A 1 88 ? -27.175 12.854 39.648 1.00 63.25 88 PRO A C 1
ATOM 686 O O . PRO A 1 88 ? -28.265 13.422 39.738 1.00 63.25 88 PRO A O 1
ATOM 689 N N . ALA A 1 89 ? -26.542 12.302 40.690 1.00 64.06 89 ALA A N 1
ATOM 690 C CA . ALA A 1 89 ? -27.039 12.481 42.045 1.00 64.06 89 ALA A CA 1
ATOM 691 C C . ALA A 1 89 ? -27.272 13.986 42.241 1.00 64.06 89 ALA A C 1
ATOM 693 O O . ALA A 1 89 ? -26.375 14.758 41.877 1.00 64.06 89 ALA A O 1
ATOM 694 N N . PRO A 1 90 ? -28.462 14.396 42.716 1.00 66.44 90 PRO A N 1
ATOM 695 C CA . PRO A 1 90 ? -28.831 15.798 42.743 1.00 66.44 90 PRO A CA 1
ATOM 696 C C . PRO A 1 90 ? -27.735 16.573 43.461 1.00 66.44 90 PRO A C 1
ATOM 698 O O . PRO A 1 90 ? -27.239 16.168 44.519 1.00 66.44 90 PRO A O 1
ATOM 701 N N . THR A 1 91 ? -27.296 17.653 42.832 1.00 76.44 91 THR A N 1
ATOM 702 C CA . THR A 1 91 ? -26.272 18.520 43.401 1.00 76.44 91 THR A CA 1
ATOM 703 C C . THR A 1 91 ? -26.772 19.074 44.735 1.00 76.44 91 THR A C 1
ATOM 705 O O . THR A 1 91 ? -27.975 19.188 44.974 1.00 76.44 91 THR A O 1
ATOM 708 N N . LYS A 1 92 ? -25.857 19.426 45.645 1.00 76.06 92 LYS A N 1
ATOM 709 C CA . LYS A 1 92 ? -26.241 19.996 46.951 1.00 76.06 92 LYS A CA 1
ATOM 710 C C . LYS A 1 92 ? -27.152 21.219 46.798 1.00 76.06 92 LYS A C 1
ATOM 712 O O . LYS A 1 92 ? -28.028 21.431 47.626 1.00 76.06 92 LYS A O 1
ATOM 717 N N . GLU A 1 93 ? -26.961 21.982 45.725 1.00 75.44 93 GLU A N 1
ATOM 718 C CA . GLU A 1 93 ? -27.812 23.112 45.362 1.00 75.44 93 GLU A CA 1
ATOM 719 C C . GLU A 1 93 ? -29.222 22.662 44.968 1.00 75.44 93 GLU A C 1
ATOM 721 O O . GLU A 1 93 ? -30.185 23.204 45.493 1.00 75.44 93 GLU A O 1
ATOM 726 N N . GLU A 1 94 ? -29.380 21.634 44.131 1.00 79.69 94 GLU A N 1
ATOM 727 C CA . GLU A 1 94 ? -30.702 21.083 43.787 1.00 79.69 94 GLU A CA 1
ATOM 728 C C . GLU A 1 94 ? -31.441 20.522 45.012 1.00 79.69 94 GLU A C 1
ATOM 730 O O . GLU A 1 94 ? -32.659 20.682 45.124 1.00 79.69 94 GLU A O 1
ATOM 735 N N . VAL A 1 95 ? -30.721 19.922 45.966 1.00 81.12 95 VAL A N 1
ATOM 736 C CA . VAL A 1 95 ? -31.294 19.465 47.245 1.00 81.12 95 VAL A CA 1
ATOM 737 C C . VAL A 1 95 ? -31.769 20.655 48.080 1.00 81.12 95 VAL A C 1
ATOM 739 O O . VAL A 1 95 ? -32.935 20.694 48.469 1.00 81.12 95 VAL A O 1
ATOM 742 N N . LEU A 1 96 ? -30.914 21.663 48.278 1.00 83.06 96 LEU A N 1
ATOM 743 C CA . LEU A 1 96 ? -31.262 22.882 49.016 1.00 83.06 96 LEU A CA 1
ATOM 744 C C . LEU A 1 96 ? -32.439 23.626 48.372 1.00 83.0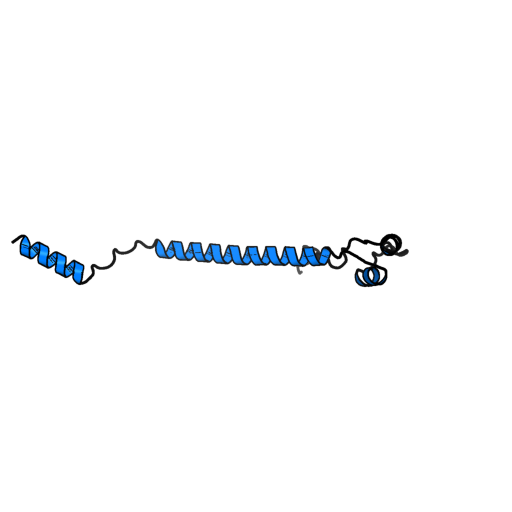6 96 LEU A C 1
ATOM 746 O O . LEU A 1 96 ? -33.343 24.075 49.067 1.00 83.06 96 LEU A O 1
ATOM 750 N N . LEU A 1 97 ? -32.477 23.723 47.042 1.00 87.00 97 LEU A N 1
ATOM 751 C CA . LEU A 1 97 ? -33.584 24.344 46.313 1.00 87.00 97 LEU A CA 1
ATOM 752 C C . LEU A 1 97 ? -34.890 23.551 46.466 1.00 87.00 97 LEU A C 1
ATOM 754 O O . LEU A 1 97 ? -35.967 24.148 46.517 1.00 87.00 97 LEU A O 1
ATOM 758 N N . THR A 1 98 ? -34.811 22.223 46.584 1.00 86.50 98 THR A N 1
ATOM 759 C CA . THR A 1 98 ? -35.978 21.372 46.858 1.00 86.50 98 THR A CA 1
ATOM 760 C C . THR A 1 98 ? -36.502 21.597 48.277 1.00 86.50 98 THR A C 1
ATOM 762 O O . THR A 1 98 ? -37.705 21.780 48.459 1.00 86.50 98 THR A O 1
ATOM 765 N N . GLU A 1 99 ? -35.612 21.675 49.266 1.00 87.19 99 GLU A N 1
ATOM 766 C CA . GLU A 1 99 ? -35.960 21.987 50.658 1.00 87.19 99 GLU A CA 1
ATOM 767 C C . GLU A 1 99 ? -36.569 23.391 50.800 1.00 87.19 99 GLU A C 1
ATOM 769 O O . GLU A 1 99 ? -37.593 23.558 51.463 1.00 87.19 99 GLU A O 1
ATOM 774 N N . ILE A 1 100 ? -36.004 24.397 50.119 1.00 89.94 100 ILE A N 1
ATOM 775 C CA . ILE A 1 100 ? -36.536 25.770 50.094 1.00 89.94 100 ILE A CA 1
ATOM 776 C C . ILE A 1 100 ? -37.932 25.806 49.456 1.00 89.94 100 ILE A C 1
ATOM 778 O O . ILE A 1 100 ? -38.829 26.472 49.974 1.00 89.94 100 ILE A O 1
ATOM 782 N N . ARG A 1 101 ? -38.152 25.079 48.350 1.00 90.94 101 ARG A N 1
ATOM 783 C CA . ARG A 1 101 ? -39.470 24.991 47.695 1.00 90.94 101 ARG A CA 1
ATOM 784 C C . ARG A 1 101 ? -40.525 24.414 48.634 1.00 90.94 101 ARG A C 1
ATOM 786 O O . ARG A 1 101 ? -41.647 24.916 48.673 1.00 90.94 101 ARG A O 1
ATOM 793 N N . ASP A 1 102 ? -40.181 23.357 49.358 1.00 89.75 102 ASP A N 1
ATOM 794 C CA . ASP A 1 102 ? -41.116 22.689 50.259 1.00 89.75 102 ASP A CA 1
ATOM 795 C C . ASP A 1 102 ? -41.370 23.530 51.525 1.00 89.75 102 ASP A C 1
ATOM 797 O O . ASP A 1 102 ? -42.494 23.542 52.030 1.00 89.75 102 ASP A O 1
ATOM 801 N N . ALA A 1 103 ? -40.386 24.319 51.974 1.00 86.62 103 ALA A N 1
ATOM 802 C CA . ALA A 1 103 ? -40.552 25.314 53.035 1.00 86.62 103 ALA A CA 1
ATOM 803 C C . ALA A 1 103 ? -41.465 26.487 52.629 1.00 86.62 103 ALA A C 1
ATOM 805 O O . ALA A 1 103 ? -42.217 26.969 53.464 1.00 86.62 103 ALA A O 1
ATOM 806 N N . LEU A 1 104 ? -41.444 26.912 51.359 1.00 85.25 104 LEU A N 1
ATOM 807 C CA . LEU A 1 104 ? -42.334 27.954 50.817 1.00 85.25 104 LEU A CA 1
ATOM 808 C C . LEU A 1 104 ? -43.767 27.474 50.538 1.00 85.25 104 LEU A C 1
ATOM 810 O O . LEU A 1 104 ? -44.654 28.291 50.302 1.00 85.25 104 LEU A O 1
ATOM 814 N N . ARG A 1 105 ? -43.992 26.156 50.489 1.00 81.19 105 ARG A N 1
ATOM 815 C CA . ARG A 1 105 ? -45.327 25.556 50.322 1.00 81.19 105 ARG A CA 1
ATOM 816 C C . ARG A 1 105 ? -46.058 25.322 51.648 1.00 81.19 105 ARG A C 1
ATOM 818 O O . ARG A 1 105 ? -47.231 24.951 51.604 1.00 81.19 105 ARG A O 1
ATOM 825 N N . ARG A 1 106 ? -45.373 25.484 52.782 1.00 63.75 106 ARG A N 1
ATOM 826 C CA . ARG A 1 106 ? -45.980 25.570 54.117 1.00 63.75 106 ARG A CA 1
ATOM 827 C C . ARG A 1 106 ? -46.329 27.014 54.439 1.00 63.75 106 ARG A C 1
ATOM 829 O O . ARG A 1 106 ? -47.364 27.188 55.113 1.00 63.75 106 ARG A O 1
#

Radius of gyration: 33.28 Å; Cα contacts (8 Å, |Δi|>4): 62; chains: 1; bounding box: 68×55×81 Å

pLDDT: mean 75.99, std 12.69, range [46.81, 95.81]

Solvent-accessible surface area (backbone atoms only — not comparable to full-atom values): 6333 Å² total; per-residue (Å²): 139,74,86,72,72,77,68,61,86,83,73,35,75,65,38,61,47,66,74,33,71,72,28,55,74,51,37,63,40,97,85,75,47,73,53,49,54,69,64,37,50,75,67,29,64,56,47,61,52,21,56,54,50,52,53,50,51,52,49,52,53,50,50,50,52,52,49,52,51,52,52,51,50,53,54,52,54,53,56,61,68,65,46,79,74,69,72,74,76,74,48,74,63,58,50,50,52,50,52,50,53,58,60,72,73,108

Mean predicted aligned error: 15.77 Å

Secondary structure (DSSP, 8-state):
--GGGSS-----TT--EE-SHHHHHTSB-TTSPBPPHHHHHHHS-EE-HHHHHHHHHHHHHHHHHHHHHHHHHHHHHHHHHTS--PPPPPPHHHHHHHHHHHHHT-